Protein AF-A0A628PTF3-F1 (afdb_monomer)

Foldseek 3Di:
DPDDPVVVVVVVVVDPDDPVDDDDDDDDDLVNLCVLCVVVVDDPVRSVVLVVVVVVVPVPHDDSVSSVVSSVVSVVVCVVPDDDDDPPVRVVVVVVVVVVVLVVQLVVCVVVVHHSVVVSVVVVVD

Secondary structure (DSSP, 8-state):
----HHHHHHHHHHS---TTS--------HHHHHHHTGGGT--HHHHHHHHHHHHHHGGG---HHHHHHHHHHHHHHHHHT---PPPHHHHHHHHHHHHHHHHHHHHHHHHTTS-HHHHHHHHHH-

Mean predicted aligned error: 12.7 Å

Organism: NCBI:txid192955

Radius of gyration: 28.87 Å; Cα contacts (8 Å, |Δi|>4): 51; chains: 1; bounding box: 48×27×81 Å

Solvent-accessible surface area (backbone atoms only — not comparable to full-atom values): 7739 Å² total; per-residue (Å²): 106,88,66,54,73,71,53,54,52,49,53,57,72,70,47,94,67,59,93,91,58,85,89,83,84,84,85,79,48,76,67,52,53,48,58,76,42,48,92,71,66,68,51,75,68,55,46,50,52,45,54,52,52,47,33,70,50,38,86,77,55,89,49,73,67,55,56,51,49,52,51,49,52,53,51,50,52,53,60,74,66,58,82,83,88,73,58,67,74,57,53,51,50,52,52,53,49,52,54,52,48,53,54,50,52,32,50,56,33,39,74,75,76,43,63,25,70,58,54,58,48,54,68,74,75,108

Sequence (126 aa):
MYCTVKEIIRDVLDTDVPDSECVFAVVLTRGDVRHIAQDWSLTDDELETVMQRLDDAFEYGADVSVVHGVVRELMEEKRASRQVTVPAVMLEKVLALAGSEMKRLYAVGSENGGDGDAFVREEREA

pLDDT: mean 82.78, std 9.89, range [51.25, 97.25]

Structure (mmCIF, N/CA/C/O backbone):
data_AF-A0A628PTF3-F1
#
_entry.id   AF-A0A628PTF3-F1
#
loop_
_atom_site.group_PDB
_atom_site.id
_atom_site.type_symbol
_atom_site.label_atom_id
_atom_site.label_alt_id
_atom_site.label_comp_id
_atom_site.label_asym_id
_atom_site.label_entity_id
_atom_site.label_seq_id
_atom_site.pdbx_PDB_ins_code
_atom_site.Cartn_x
_atom_site.Cartn_y
_atom_site.Cartn_z
_atom_site.occupancy
_atom_site.B_iso_or_equiv
_atom_site.auth_seq_id
_atom_site.auth_comp_id
_atom_site.auth_asym_id
_atom_site.auth_atom_id
_atom_site.pdbx_PDB_model_num
ATOM 1 N N . MET A 1 1 ? -4.349 -1.718 18.196 1.00 59.41 1 MET A N 1
ATOM 2 C CA . MET A 1 1 ? -4.579 -3.097 18.668 1.00 59.41 1 MET A CA 1
ATOM 3 C C . MET A 1 1 ? -5.578 -3.825 17.771 1.00 59.41 1 MET A C 1
ATOM 5 O O . MET A 1 1 ? -6.779 -3.575 17.866 1.00 59.41 1 MET A O 1
ATOM 9 N N . TYR A 1 2 ? -5.108 -4.727 16.905 1.00 62.97 2 TYR A N 1
ATOM 10 C CA . TYR A 1 2 ? -5.948 -5.638 16.130 1.00 62.97 2 TYR A CA 1
ATOM 11 C C . TYR A 1 2 ? -6.365 -6.806 17.023 1.00 62.97 2 TYR A C 1
ATOM 13 O O . TYR A 1 2 ? -5.646 -7.785 17.203 1.00 62.97 2 TYR A O 1
ATOM 21 N N . CYS A 1 3 ? -7.520 -6.666 17.659 1.00 67.31 3 CYS A N 1
ATOM 22 C CA . CYS A 1 3 ? -7.985 -7.599 18.674 1.00 67.31 3 CYS A CA 1
ATOM 23 C C . CYS A 1 3 ? -9.507 -7.704 18.661 1.00 67.31 3 CYS A C 1
ATOM 25 O O . CYS A 1 3 ? -10.213 -6.997 17.935 1.00 67.31 3 CYS A O 1
ATOM 27 N N . THR A 1 4 ? -10.036 -8.629 19.448 1.00 73.81 4 THR A N 1
ATOM 28 C CA . THR A 1 4 ? -11.480 -8.794 19.569 1.00 73.81 4 THR A CA 1
ATOM 29 C C . THR A 1 4 ? -12.099 -7.603 20.298 1.00 73.81 4 THR A C 1
ATOM 31 O O . THR A 1 4 ? -11.505 -7.025 21.203 1.00 73.81 4 THR A O 1
ATOM 34 N N . VAL A 1 5 ? -13.362 -7.291 19.992 1.00 73.06 5 VAL A N 1
ATOM 35 C CA . VAL A 1 5 ? -14.133 -6.250 20.705 1.00 73.06 5 VAL A CA 1
ATOM 36 C C . VAL A 1 5 ? -14.094 -6.449 22.227 1.00 73.06 5 VAL A C 1
ATOM 38 O O . VAL A 1 5 ? -14.079 -5.489 22.990 1.00 73.06 5 VAL A O 1
ATOM 41 N N . LYS A 1 6 ? -14.042 -7.705 22.684 1.00 78.50 6 LYS A N 1
ATOM 42 C CA . LYS A 1 6 ? -13.952 -8.049 24.105 1.00 78.50 6 LYS A CA 1
ATOM 43 C C . LYS A 1 6 ? -12.620 -7.633 24.735 1.00 78.50 6 LYS A C 1
ATOM 45 O O . LYS A 1 6 ? -12.611 -7.269 25.906 1.00 78.50 6 LYS A O 1
ATOM 50 N N . GLU A 1 7 ? -11.524 -7.732 23.993 1.00 77.88 7 GLU A N 1
ATOM 51 C CA . GLU A 1 7 ? -10.199 -7.286 24.434 1.00 77.88 7 GLU A CA 1
ATOM 52 C C . GLU A 1 7 ? -10.139 -5.760 24.459 1.00 77.88 7 GLU A C 1
ATOM 54 O O . GLU A 1 7 ? -9.803 -5.213 25.499 1.00 77.88 7 GLU A O 1
ATOM 59 N N . ILE A 1 8 ? -10.642 -5.085 23.416 1.00 76.56 8 ILE A N 1
ATOM 60 C CA . ILE A 1 8 ? -10.748 -3.613 23.380 1.00 76.56 8 ILE A CA 1
ATOM 61 C C . ILE A 1 8 ? -11.496 -3.079 24.606 1.00 76.56 8 ILE A C 1
ATOM 63 O O . ILE A 1 8 ? -11.031 -2.162 25.272 1.00 76.56 8 ILE A O 1
ATOM 67 N N . ILE A 1 9 ? -12.660 -3.654 24.927 1.00 77.88 9 ILE A N 1
ATOM 68 C CA . ILE A 1 9 ? -13.454 -3.220 26.086 1.00 77.88 9 ILE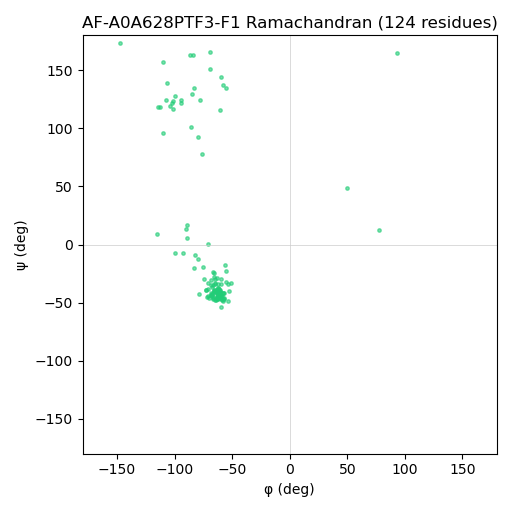 A CA 1
ATOM 69 C C . ILE A 1 9 ? -12.678 -3.417 27.390 1.00 77.88 9 ILE A C 1
ATOM 71 O O . ILE A 1 9 ? -12.777 -2.580 28.281 1.00 77.88 9 ILE A O 1
ATOM 75 N N . ARG A 1 10 ? -11.929 -4.517 27.520 1.00 81.19 10 ARG A N 1
ATOM 76 C CA . ARG A 1 10 ? -11.149 -4.784 28.730 1.00 81.19 10 ARG A CA 1
ATOM 77 C C . ARG A 1 10 ? -10.027 -3.763 28.889 1.00 81.19 10 ARG A C 1
ATOM 79 O O . ARG A 1 10 ? -9.905 -3.198 29.965 1.00 81.19 10 ARG A O 1
ATOM 86 N N . ASP A 1 11 ? -9.299 -3.478 27.819 1.00 77.25 11 ASP A N 1
ATOM 87 C CA . ASP A 1 11 ? -8.190 -2.525 27.852 1.00 77.25 11 ASP A CA 1
ATOM 88 C C . ASP A 1 11 ? -8.682 -1.100 28.133 1.00 77.25 11 ASP A C 1
ATOM 90 O O . ASP A 1 11 ? -8.080 -0.380 28.925 1.00 77.25 11 ASP A O 1
ATOM 94 N N . VAL A 1 12 ? -9.824 -0.704 27.557 1.00 75.75 12 VAL A N 1
ATOM 95 C CA . VAL A 1 12 ? -10.459 0.592 27.851 1.00 75.75 12 VAL A CA 1
ATOM 96 C C . VAL A 1 12 ? -10.889 0.683 29.317 1.00 75.75 12 VAL A C 1
ATOM 98 O O . VAL A 1 12 ? -10.705 1.727 29.932 1.00 75.75 12 VAL A O 1
ATOM 101 N N . LEU A 1 13 ? -11.444 -0.392 29.888 1.00 76.38 13 LEU A N 1
ATOM 102 C CA . LEU A 1 13 ? -11.830 -0.434 31.304 1.00 76.38 13 LEU A CA 1
ATOM 103 C C . LEU A 1 13 ? -10.624 -0.422 32.254 1.00 76.38 13 LEU A C 1
ATOM 105 O O . LEU A 1 13 ? -10.747 0.086 33.365 1.00 76.38 13 LEU A O 1
ATOM 109 N N . ASP A 1 14 ? -9.489 -0.974 31.825 1.00 81.69 14 ASP A N 1
ATOM 110 C CA . ASP A 1 14 ? -8.228 -0.953 32.573 1.00 81.69 14 ASP A CA 1
ATOM 111 C C . ASP A 1 14 ? -7.454 0.370 32.387 1.00 81.69 14 ASP A C 1
ATOM 113 O O . ASP A 1 14 ? -6.466 0.613 33.083 1.00 81.69 14 ASP A O 1
ATOM 117 N N . THR A 1 15 ? -7.886 1.242 31.469 1.00 74.69 15 THR A N 1
ATOM 118 C CA . THR A 1 15 ? -7.259 2.550 31.255 1.00 74.69 15 THR A CA 1
ATOM 119 C C . THR A 1 15 ? -7.697 3.524 32.352 1.00 74.69 15 THR A C 1
ATOM 121 O O . THR A 1 15 ? -8.887 3.776 32.533 1.00 74.69 15 THR A O 1
ATOM 124 N N . ASP A 1 16 ? -6.729 4.110 33.061 1.00 75.69 16 ASP A N 1
ATOM 125 C CA . ASP A 1 16 ? -6.961 5.096 34.125 1.00 75.69 16 ASP A CA 1
ATOM 126 C C . ASP A 1 16 ? -7.320 6.467 33.526 1.00 75.69 16 ASP A C 1
ATOM 128 O O . ASP A 1 16 ? -6.479 7.358 33.387 1.00 75.69 16 ASP A O 1
ATOM 132 N N . VAL A 1 17 ? -8.572 6.602 33.083 1.00 74.81 17 VAL A N 1
ATOM 133 C CA . VAL A 1 17 ? -9.125 7.851 32.550 1.00 74.81 17 VAL A CA 1
ATOM 134 C C . VAL A 1 17 ? -9.947 8.542 33.642 1.00 74.81 17 VAL A C 1
ATOM 136 O O . VAL A 1 17 ? -10.837 7.909 34.213 1.00 74.81 17 VAL A O 1
ATOM 139 N N . PRO A 1 18 ? -9.703 9.832 33.941 1.00 79.69 18 PRO A N 1
ATOM 140 C CA . PRO A 1 18 ? -10.484 10.563 34.934 1.00 79.69 18 PRO A CA 1
ATOM 141 C C . PRO A 1 18 ? -11.972 10.612 34.568 1.00 79.69 18 PRO A C 1
ATOM 143 O O . PRO A 1 18 ? -12.311 10.847 33.412 1.00 79.69 18 PRO A O 1
ATOM 146 N N . ASP A 1 19 ? -12.863 10.552 35.561 1.00 77.69 19 ASP A N 1
ATOM 147 C CA . ASP A 1 19 ? -14.325 10.651 35.364 1.00 77.69 19 ASP A CA 1
ATOM 148 C C . ASP A 1 19 ? -14.783 11.938 34.638 1.00 77.69 19 ASP A C 1
ATOM 150 O O . ASP A 1 19 ? -15.912 12.029 34.154 1.00 77.69 19 ASP A O 1
ATOM 154 N N . SER A 1 20 ? -13.931 12.968 34.586 1.00 82.38 20 SER A N 1
ATOM 155 C CA . SER A 1 20 ? -14.182 14.216 33.856 1.00 82.38 20 SER A CA 1
ATOM 156 C C . SER A 1 20 ? -13.935 14.122 32.348 1.00 82.38 20 SER A C 1
ATOM 158 O O . SER A 1 20 ? -14.294 15.050 31.622 1.00 82.38 20 SER A O 1
ATOM 160 N N . GLU A 1 21 ? -13.299 13.052 31.874 1.00 76.06 21 GLU A N 1
ATOM 161 C CA . GLU A 1 21 ? -12.942 12.851 30.473 1.00 76.06 21 GLU A CA 1
ATOM 162 C C . GLU A 1 21 ? -13.840 11.797 29.816 1.00 76.06 21 GLU A C 1
ATOM 164 O O . GLU A 1 21 ? -14.176 10.765 30.391 1.00 76.06 21 GLU A O 1
ATOM 169 N N . CYS A 1 22 ? -14.256 12.064 28.579 1.00 75.00 22 CYS A N 1
ATOM 170 C CA . CYS A 1 22 ? -15.003 11.101 27.776 1.00 75.00 22 CYS A CA 1
ATOM 171 C C . CYS A 1 22 ? -14.034 10.327 26.882 1.00 75.00 22 CYS A C 1
ATOM 173 O O . CYS A 1 22 ? -13.335 10.928 26.068 1.00 75.00 22 CYS A O 1
ATOM 175 N N . VAL A 1 23 ? -14.047 8.998 26.976 1.00 71.19 23 VAL A N 1
ATOM 176 C CA . VAL A 1 23 ? -13.306 8.128 26.056 1.00 71.19 23 VAL A CA 1
ATOM 177 C C . VAL A 1 23 ? -14.144 7.877 24.807 1.00 71.19 23 VAL A C 1
ATOM 179 O O . VAL A 1 23 ? -15.303 7.470 24.892 1.00 71.19 23 VAL A O 1
ATOM 182 N N . PHE A 1 24 ? -13.548 8.089 23.636 1.00 71.56 24 PHE A N 1
ATOM 183 C CA . PHE A 1 24 ? -14.141 7.734 22.351 1.00 71.56 24 PHE A CA 1
ATOM 184 C C . PHE A 1 24 ? -13.305 6.636 21.695 1.00 71.56 24 PHE A C 1
ATOM 186 O O . PHE A 1 24 ? -12.128 6.836 21.410 1.00 71.56 24 PHE A O 1
ATOM 193 N N . ALA A 1 25 ? -13.917 5.475 21.459 1.00 72.62 25 ALA A N 1
ATOM 194 C CA . ALA A 1 25 ? -13.274 4.349 20.793 1.00 72.62 25 ALA A CA 1
ATOM 195 C C . ALA A 1 25 ? -13.845 4.184 19.382 1.00 72.62 25 ALA A C 1
ATOM 197 O O . ALA A 1 25 ? -15.055 4.025 19.205 1.00 72.62 25 ALA A O 1
ATOM 198 N N . VAL A 1 26 ? -12.966 4.190 18.381 1.00 72.06 26 VAL A N 1
ATOM 199 C CA . VAL A 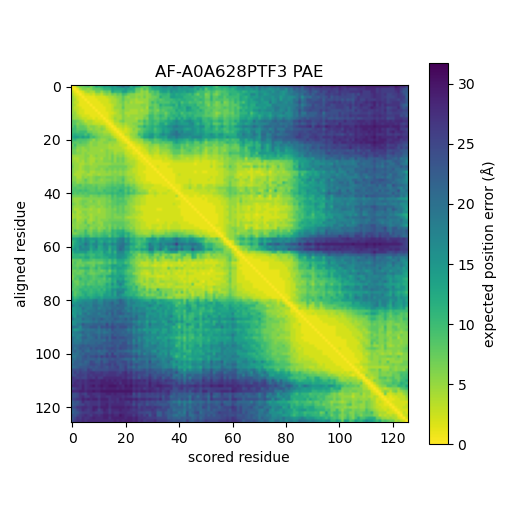1 26 ? -13.317 3.864 16.996 1.00 72.06 26 VAL A CA 1
ATOM 200 C C . VAL A 1 26 ? -12.874 2.438 16.719 1.00 72.06 26 VAL A C 1
ATOM 202 O O . VAL A 1 26 ? -11.701 2.106 16.864 1.00 72.06 26 VAL A O 1
ATOM 205 N N . VAL A 1 27 ? -13.818 1.596 16.305 1.00 76.81 27 VAL A N 1
ATOM 206 C CA . VAL A 1 27 ? -13.529 0.232 15.860 1.00 76.81 27 VAL A CA 1
ATOM 207 C C . VAL A 1 27 ? -13.560 0.225 14.340 1.00 76.81 27 VAL A C 1
ATOM 209 O O . VAL A 1 27 ? -14.603 0.482 13.745 1.00 76.81 27 VAL A O 1
ATOM 212 N N . LEU A 1 28 ? -12.418 -0.074 13.723 1.00 79.62 28 LEU A N 1
ATOM 213 C CA . LEU A 1 28 ? -12.314 -0.299 12.286 1.00 79.62 28 LEU A CA 1
ATOM 214 C C . LEU A 1 28 ? -12.179 -1.793 12.029 1.00 79.62 28 LEU A C 1
ATOM 216 O O . LEU A 1 28 ? -11.236 -2.444 12.478 1.00 79.62 28 LEU A O 1
ATOM 220 N N . THR A 1 29 ? -13.133 -2.348 11.294 1.00 85.50 29 THR A N 1
ATOM 221 C CA . THR A 1 29 ? -13.046 -3.722 10.815 1.00 85.50 29 THR A CA 1
ATOM 222 C C . THR A 1 29 ? -12.232 -3.785 9.526 1.00 85.50 29 THR A C 1
ATOM 224 O O . THR A 1 29 ? -12.073 -2.803 8.799 1.00 85.50 29 THR A O 1
ATOM 227 N N . ARG A 1 30 ? -11.784 -4.994 9.171 1.00 87.94 30 ARG A N 1
ATOM 228 C CA . ARG A 1 30 ? -11.195 -5.274 7.852 1.00 87.94 30 ARG A CA 1
ATOM 229 C C . ARG A 1 30 ? -12.119 -4.836 6.702 1.00 87.94 30 ARG A C 1
ATOM 231 O O . ARG A 1 30 ? -11.638 -4.415 5.654 1.00 87.94 30 ARG A O 1
ATOM 238 N N . GLY A 1 31 ? -13.439 -4.937 6.893 1.00 90.25 31 GLY A N 1
ATOM 239 C CA . GLY A 1 31 ? -14.436 -4.485 5.921 1.00 90.25 31 GLY A CA 1
ATOM 240 C C . GLY A 1 31 ? -14.443 -2.967 5.750 1.00 90.25 31 GLY A C 1
ATOM 241 O O . GLY A 1 31 ? -14.477 -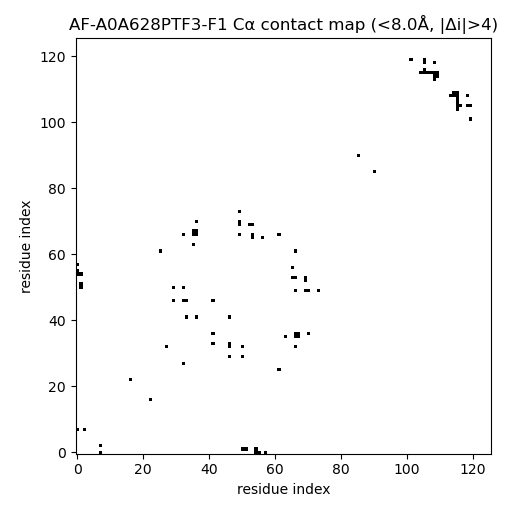2.490 4.619 1.00 90.25 31 GLY A O 1
ATOM 242 N N . ASP A 1 32 ? -14.327 -2.220 6.849 1.00 90.06 32 ASP A N 1
ATOM 243 C CA . ASP A 1 32 ? -14.280 -0.754 6.826 1.00 90.06 32 ASP A CA 1
ATOM 244 C C . ASP A 1 32 ? -13.009 -0.258 6.140 1.00 90.06 32 ASP A C 1
ATOM 246 O O . ASP A 1 32 ? -13.075 0.590 5.255 1.00 90.06 32 ASP A O 1
ATOM 250 N N . VAL A 1 33 ? -11.856 -0.848 6.471 1.00 89.88 33 VAL A N 1
ATOM 251 C CA . VAL A 1 33 ? -10.577 -0.513 5.825 1.00 89.88 33 VAL A CA 1
ATOM 252 C C . VAL A 1 33 ? -10.623 -0.825 4.331 1.00 89.88 33 VAL A C 1
ATOM 254 O O . VAL A 1 33 ? -10.197 -0.004 3.523 1.00 89.88 33 VAL A O 1
ATOM 257 N N . ARG A 1 34 ? -11.210 -1.960 3.932 1.00 93.00 34 ARG A N 1
ATOM 258 C CA . ARG A 1 34 ? -11.420 -2.291 2.514 1.00 93.00 34 ARG A CA 1
ATOM 259 C C . ARG A 1 34 ? -12.341 -1.287 1.818 1.00 93.00 34 ARG A C 1
ATOM 261 O O . ARG A 1 34 ? -12.106 -0.973 0.656 1.00 93.00 34 ARG A O 1
ATOM 268 N N . HIS A 1 35 ? -13.376 -0.800 2.500 1.00 92.38 35 HIS A N 1
ATOM 269 C CA . HIS A 1 35 ? -14.292 0.195 1.946 1.00 92.38 35 HIS A CA 1
ATOM 270 C C . HIS A 1 35 ? -13.625 1.566 1.789 1.00 92.38 35 HIS A C 1
ATOM 272 O O . HIS A 1 35 ? -13.712 2.162 0.719 1.00 92.38 35 HIS A O 1
ATOM 278 N N . ILE A 1 36 ? -12.899 2.032 2.809 1.00 91.19 36 ILE A N 1
ATOM 279 C CA . ILE A 1 36 ? -12.096 3.262 2.748 1.00 91.19 36 ILE A CA 1
ATOM 280 C C . ILE A 1 36 ? -11.068 3.153 1.618 1.00 91.19 36 ILE A C 1
ATOM 282 O O . ILE A 1 36 ? -10.888 4.087 0.845 1.00 91.19 36 ILE A O 1
ATOM 286 N N . ALA A 1 37 ? -10.439 1.983 1.483 1.00 90.62 37 ALA A N 1
ATOM 287 C CA . ALA A 1 37 ? -9.408 1.728 0.493 1.00 90.62 37 ALA A CA 1
ATOM 288 C C . ALA A 1 37 ? -9.925 1.219 -0.870 1.00 90.62 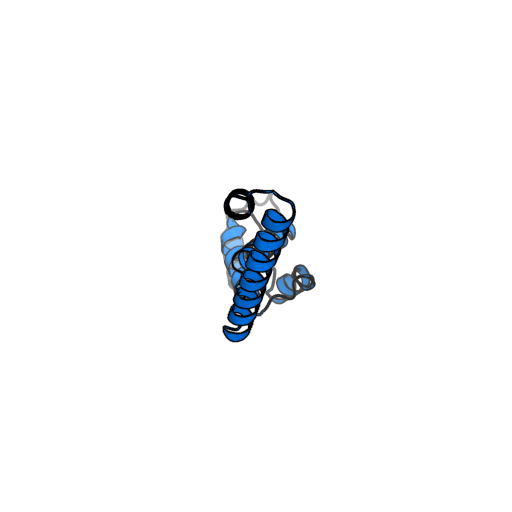37 ALA A C 1
ATOM 290 O O . ALA A 1 37 ? -9.145 0.676 -1.661 1.00 90.62 37 ALA A O 1
ATOM 291 N N . GLN A 1 38 ? -11.220 1.368 -1.166 1.00 91.56 38 GLN A N 1
ATOM 292 C CA . GLN A 1 38 ? -11.841 0.752 -2.346 1.00 91.56 38 GLN A CA 1
ATOM 293 C C . GLN A 1 38 ? -11.200 1.197 -3.671 1.00 91.56 38 GLN A C 1
ATOM 295 O O . GLN A 1 38 ? -11.053 0.387 -4.587 1.00 91.56 38 GLN A O 1
ATOM 300 N N . ASP A 1 39 ? -10.742 2.449 -3.743 1.00 91.69 39 ASP A N 1
ATOM 301 C CA . ASP A 1 39 ? -10.158 3.035 -4.953 1.00 91.69 39 ASP A CA 1
ATOM 302 C C . ASP A 1 39 ? -8.820 2.383 -5.337 1.00 91.69 39 ASP A C 1
ATOM 304 O O . ASP A 1 39 ? -8.436 2.381 -6.507 1.00 91.69 39 ASP A O 1
ATOM 308 N N . TRP A 1 40 ? -8.123 1.773 -4.374 1.00 89.69 40 TRP A N 1
ATOM 309 C CA . TRP A 1 40 ? -6.837 1.109 -4.602 1.00 89.69 40 TRP A CA 1
ATOM 310 C C . TRP A 1 40 ? -6.964 -0.383 -4.905 1.00 89.69 40 TRP A C 1
ATOM 312 O O . TRP A 1 40 ? -5.972 -1.000 -5.289 1.00 89.69 40 TRP A O 1
ATOM 322 N N . SER A 1 41 ? -8.171 -0.956 -4.789 1.00 89.38 41 SER A N 1
ATOM 323 C CA . SER A 1 41 ? -8.448 -2.362 -5.122 1.00 89.38 41 SER A CA 1
ATOM 324 C C . SER A 1 41 ? -7.454 -3.340 -4.480 1.00 89.38 41 SER A C 1
ATOM 326 O O . SER A 1 41 ? -6.890 -4.203 -5.155 1.00 89.38 41 SER A O 1
ATOM 328 N N . LEU A 1 42 ? -7.224 -3.182 -3.174 1.00 91.12 42 LEU A N 1
ATOM 329 C CA . LEU A 1 42 ? -6.267 -3.994 -2.422 1.00 91.12 42 LEU A CA 1
ATOM 330 C C . LEU A 1 42 ? -6.604 -5.491 -2.503 1.00 91.12 42 LEU A C 1
ATOM 332 O O . LEU A 1 42 ? -7.762 -5.905 -2.353 1.00 91.12 42 LEU A O 1
ATOM 336 N N . THR A 1 43 ? -5.569 -6.304 -2.699 1.00 92.81 43 THR A N 1
ATOM 337 C CA . THR A 1 43 ? -5.641 -7.759 -2.514 1.00 92.81 43 THR A CA 1
ATOM 338 C C . THR A 1 43 ? -5.796 -8.112 -1.032 1.00 92.81 43 THR A C 1
ATOM 340 O O . THR A 1 43 ? -5.599 -7.270 -0.157 1.00 92.81 43 THR A O 1
ATOM 343 N N . ASP A 1 44 ? -6.164 -9.358 -0.721 1.00 93.38 44 ASP A N 1
ATOM 344 C CA . ASP A 1 44 ? -6.320 -9.781 0.677 1.00 93.38 44 ASP A CA 1
ATOM 345 C C . ASP A 1 44 ? -5.011 -9.763 1.475 1.00 93.38 44 ASP A C 1
ATOM 347 O O . ASP A 1 44 ? -5.045 -9.433 2.660 1.00 93.38 44 ASP A O 1
ATOM 351 N N . ASP A 1 45 ? -3.879 -10.048 0.832 1.00 93.88 45 ASP A N 1
ATOM 352 C CA . ASP A 1 45 ? -2.555 -9.998 1.464 1.00 93.88 45 ASP A CA 1
ATOM 353 C C . ASP A 1 45 ? -2.101 -8.547 1.705 1.00 93.88 45 ASP A C 1
ATOM 355 O O . ASP A 1 45 ? -1.551 -8.211 2.756 1.00 93.88 45 ASP A O 1
ATOM 359 N N . GLU A 1 46 ? -2.378 -7.650 0.753 1.00 93.38 46 GLU A N 1
ATOM 360 C CA . GLU A 1 46 ? -2.122 -6.213 0.919 1.00 93.38 46 GLU A CA 1
ATOM 361 C C . GLU A 1 46 ? -3.007 -5.620 2.012 1.00 93.38 46 GLU A C 1
ATOM 363 O O . GLU A 1 46 ? -2.537 -4.830 2.823 1.00 93.38 46 GLU A O 1
ATOM 368 N N . LEU A 1 47 ? -4.274 -6.034 2.072 1.00 93.38 47 LEU A N 1
ATOM 369 C CA . LEU A 1 47 ? -5.185 -5.621 3.129 1.00 93.38 47 LEU A CA 1
ATOM 370 C C . LEU A 1 47 ? -4.705 -6.112 4.499 1.00 93.38 47 LEU A C 1
ATOM 372 O O . LEU A 1 47 ? -4.745 -5.337 5.445 1.00 93.38 47 LEU A O 1
ATOM 376 N N . GLU A 1 48 ? -4.207 -7.346 4.610 1.00 91.56 48 GLU A N 1
ATOM 377 C CA . GLU A 1 48 ? -3.596 -7.847 5.851 1.00 91.56 48 GLU A CA 1
ATOM 378 C C . GLU A 1 48 ? -2.393 -6.994 6.270 1.00 91.56 48 GLU A C 1
ATOM 380 O O . GLU A 1 48 ? -2.291 -6.574 7.420 1.00 91.56 48 GLU A O 1
ATOM 385 N N . THR A 1 49 ? -1.531 -6.651 5.311 1.00 92.06 49 THR A N 1
ATOM 386 C CA . THR A 1 49 ? -0.369 -5.781 5.547 1.00 92.06 49 THR A CA 1
ATOM 387 C C . THR A 1 49 ? -0.797 -4.397 6.043 1.00 92.06 49 THR A C 1
ATOM 389 O O . THR A 1 49 ? -0.189 -3.855 6.965 1.00 92.06 49 THR A O 1
ATOM 392 N N . VAL A 1 50 ? -1.863 -3.827 5.471 1.00 90.62 50 VAL A N 1
ATOM 393 C CA . VAL A 1 50 ? -2.443 -2.559 5.941 1.00 90.62 50 VAL A CA 1
ATOM 394 C C . VAL A 1 50 ? -2.974 -2.699 7.365 1.00 90.62 50 VAL A C 1
ATOM 396 O O . VAL A 1 50 ? -2.689 -1.836 8.189 1.00 90.62 50 VAL A O 1
ATOM 399 N N . MET A 1 51 ? -3.706 -3.772 7.677 1.00 87.88 51 MET A N 1
ATOM 400 C CA . MET A 1 51 ? -4.225 -4.008 9.031 1.00 87.88 51 MET A CA 1
ATOM 401 C C . MET A 1 51 ? -3.095 -4.116 10.060 1.00 87.88 51 MET A C 1
ATOM 403 O O . MET A 1 51 ? -3.209 -3.542 11.140 1.00 87.88 51 MET A O 1
ATOM 407 N N . GLN A 1 52 ? -1.993 -4.782 9.710 1.00 87.06 52 GLN A N 1
ATOM 408 C CA . GLN A 1 52 ? -0.823 -4.909 10.576 1.00 87.06 52 GLN A CA 1
ATOM 409 C C . GLN A 1 52 ? -0.115 -3.565 10.797 1.00 87.06 52 GLN A C 1
ATOM 411 O O . GLN A 1 52 ? 0.154 -3.193 11.932 1.00 87.06 52 GLN A O 1
ATOM 416 N N . ARG A 1 53 ? 0.122 -2.787 9.734 1.00 87.25 53 ARG A N 1
ATOM 417 C CA . ARG A 1 53 ? 0.737 -1.451 9.855 1.00 87.25 53 ARG A CA 1
ATOM 418 C C . ARG A 1 53 ? -0.147 -0.464 10.614 1.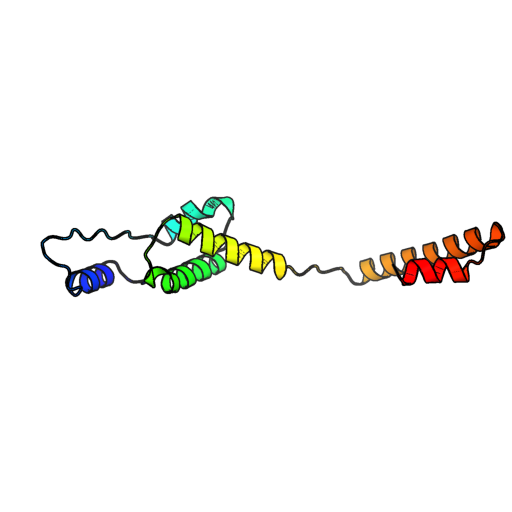00 87.25 53 ARG A C 1
ATOM 420 O O . ARG A 1 53 ? 0.361 0.403 11.317 1.00 87.25 53 ARG A O 1
ATOM 427 N N . LEU A 1 54 ? -1.467 -0.578 10.463 1.00 85.50 54 LEU A N 1
ATOM 428 C CA . LEU A 1 54 ? -2.411 0.191 11.266 1.00 85.50 54 LEU A CA 1
ATOM 429 C C . LEU A 1 54 ? -2.290 -0.172 12.743 1.00 85.50 54 LEU A C 1
ATOM 431 O O . LEU A 1 54 ? -2.328 0.727 13.574 1.00 85.50 54 LEU A O 1
ATOM 435 N N . ASP A 1 55 ? -2.096 -1.455 13.059 1.00 80.25 55 ASP A N 1
ATOM 436 C CA . ASP A 1 55 ? -1.899 -1.902 14.433 1.00 80.25 55 ASP A CA 1
ATOM 437 C C . ASP A 1 55 ? -0.712 -1.211 15.112 1.00 80.25 55 ASP A C 1
ATOM 439 O O . ASP A 1 55 ? -0.863 -0.672 16.211 1.00 80.25 55 ASP A O 1
ATOM 443 N N . ASP A 1 56 ? 0.414 -1.140 14.398 1.00 78.31 56 ASP A N 1
ATOM 444 C CA . ASP A 1 56 ? 1.629 -0.448 14.835 1.00 78.31 56 ASP A CA 1
ATOM 445 C C . ASP A 1 56 ? 1.435 1.080 14.919 1.00 78.31 56 ASP A C 1
ATOM 447 O O . ASP A 1 56 ? 1.975 1.739 15.805 1.00 78.31 56 ASP A O 1
ATOM 451 N N . ALA A 1 57 ? 0.641 1.666 14.017 1.00 73.88 57 ALA A N 1
ATOM 452 C CA . ALA A 1 57 ? 0.392 3.109 13.974 1.00 73.88 57 ALA A CA 1
ATOM 453 C C . ALA A 1 57 ? -0.568 3.608 15.073 1.00 73.88 57 ALA A C 1
ATOM 455 O O . ALA A 1 57 ? -0.587 4.804 15.381 1.00 73.88 57 ALA A O 1
ATOM 456 N N . PHE A 1 58 ? -1.368 2.720 15.678 1.00 65.50 58 PHE A N 1
ATOM 457 C CA . PHE A 1 58 ? -2.399 3.100 16.650 1.00 65.50 58 PHE A CA 1
ATOM 458 C C . PHE A 1 58 ? -1.873 3.573 18.009 1.00 65.50 58 PHE A C 1
ATOM 460 O O . PHE A 1 58 ? -2.688 3.987 18.833 1.00 65.50 58 PHE A O 1
ATOM 467 N N . GLU A 1 59 ? -0.556 3.628 18.232 1.00 59.47 59 GLU A N 1
ATOM 468 C CA . GLU A 1 59 ? 0.016 4.341 19.385 1.00 59.47 59 GLU A CA 1
ATOM 469 C C . GLU A 1 59 ? -0.435 5.824 19.430 1.00 59.47 59 GLU A C 1
ATOM 471 O O . GLU A 1 59 ? -0.509 6.417 20.504 1.00 59.47 59 GLU A O 1
ATOM 476 N N . TYR A 1 60 ? -0.844 6.402 18.286 1.00 51.25 60 TYR A N 1
ATOM 477 C CA . TYR A 1 60 ? -1.307 7.795 18.165 1.00 51.25 60 TYR A CA 1
ATOM 478 C C . TYR A 1 60 ? -2.789 7.973 17.762 1.00 51.25 60 TYR A C 1
ATOM 480 O O . TYR A 1 60 ? -3.226 9.097 17.512 1.00 51.25 60 TYR A O 1
ATOM 488 N N . GLY A 1 61 ? -3.587 6.898 17.738 1.00 56.75 61 GLY A N 1
ATOM 489 C CA . GLY A 1 61 ? -5.018 6.944 17.405 1.00 56.75 61 GLY A CA 1
ATOM 490 C C . GLY A 1 61 ? -5.364 6.686 15.930 1.00 56.75 61 GLY A C 1
ATOM 491 O O . GLY A 1 61 ? -4.516 6.685 15.041 1.00 56.75 61 GLY A O 1
ATOM 492 N N . ALA A 1 62 ? -6.648 6.411 15.682 1.00 59.53 62 ALA A N 1
ATOM 493 C CA . ALA A 1 62 ? -7.180 5.920 14.413 1.00 59.53 62 ALA A CA 1
ATOM 494 C C . ALA A 1 62 ? -8.024 6.983 13.694 1.00 59.53 62 ALA A C 1
ATOM 496 O O . ALA A 1 62 ? -9.216 7.104 13.969 1.00 59.53 62 ALA A O 1
ATOM 497 N N . ASP A 1 63 ? -7.440 7.733 12.760 1.00 74.38 63 ASP A N 1
ATOM 498 C CA . ASP A 1 63 ? -8.207 8.574 11.829 1.00 74.38 63 ASP A CA 1
ATOM 499 C C . ASP A 1 63 ? -8.148 8.015 10.398 1.00 74.38 63 ASP A C 1
ATOM 501 O O . ASP A 1 63 ? -7.210 7.308 10.021 1.00 74.38 63 ASP A O 1
ATOM 505 N N . VAL A 1 64 ? -9.138 8.360 9.569 1.00 76.50 64 VAL A N 1
ATOM 506 C CA . VAL A 1 64 ? -9.185 7.987 8.144 1.00 76.50 64 VAL A CA 1
ATOM 507 C C . VAL A 1 64 ? -7.920 8.442 7.403 1.00 76.50 64 VAL A C 1
ATOM 509 O O . VAL A 1 64 ? -7.453 7.755 6.493 1.00 76.50 64 VAL A O 1
ATOM 512 N N . SER A 1 65 ? -7.316 9.566 7.801 1.00 82.25 65 SER A N 1
ATOM 513 C CA . SER A 1 65 ? -6.039 10.023 7.241 1.00 82.25 65 SER A CA 1
ATOM 514 C C . SER A 1 65 ? -4.879 9.054 7.496 1.00 82.25 65 SER A C 1
ATOM 516 O O . SER A 1 65 ? -4.034 8.900 6.613 1.00 82.25 65 SER A O 1
ATOM 518 N N . VAL A 1 66 ? -4.861 8.356 8.637 1.00 83.81 66 VAL A N 1
ATOM 519 C CA . VAL A 1 66 ? -3.852 7.333 8.961 1.00 83.81 66 VAL A CA 1
ATOM 520 C C . VAL A 1 66 ? -4.024 6.126 8.043 1.00 83.81 66 VAL A C 1
ATOM 522 O O . VAL A 1 66 ? -3.049 5.664 7.454 1.00 83.81 66 VAL A O 1
ATOM 525 N N . VAL A 1 67 ? -5.270 5.685 7.820 1.00 84.62 67 VAL A N 1
ATOM 526 C CA . VAL A 1 67 ? -5.586 4.613 6.857 1.00 84.62 67 VAL A CA 1
ATOM 527 C C . VAL A 1 67 ? -5.104 4.979 5.456 1.00 84.62 67 VAL A C 1
ATOM 529 O O . VAL A 1 67 ? -4.386 4.202 4.829 1.00 84.62 67 VAL A O 1
ATOM 532 N N . HIS A 1 68 ? -5.416 6.185 4.976 1.00 87.81 68 HIS A N 1
ATOM 533 C CA . HIS A 1 68 ? -4.917 6.652 3.682 1.00 87.81 68 HIS A CA 1
ATOM 534 C C . HIS A 1 68 ? -3.392 6.771 3.633 1.00 87.81 68 HIS A C 1
ATOM 536 O O . HIS A 1 68 ? -2.801 6.475 2.597 1.00 87.81 68 HIS A O 1
ATOM 542 N N . GLY A 1 69 ? -2.753 7.200 4.723 1.00 87.50 69 GLY A N 1
ATOM 543 C CA . GLY A 1 69 ? -1.300 7.296 4.829 1.00 87.50 69 GLY A CA 1
ATOM 544 C C . GLY A 1 69 ? -0.630 5.942 4.619 1.00 87.50 69 GLY A C 1
ATOM 545 O O . GLY A 1 69 ? 0.187 5.809 3.710 1.00 87.50 69 GLY A O 1
ATOM 546 N N . VAL A 1 70 ? -1.056 4.939 5.389 1.00 88.88 70 VAL A N 1
ATOM 547 C CA . VAL A 1 70 ? -0.541 3.564 5.318 1.00 88.88 70 VAL A CA 1
ATOM 548 C C . VAL A 1 70 ? -0.793 2.942 3.941 1.00 88.88 70 VAL A C 1
ATOM 550 O O . VAL A 1 70 ? 0.115 2.363 3.346 1.00 88.88 70 VAL A O 1
ATOM 553 N N . VAL A 1 71 ? -2.008 3.083 3.397 1.00 90.62 71 VAL A N 1
ATOM 554 C CA . VAL A 1 71 ? -2.349 2.547 2.067 1.00 90.62 71 VAL A CA 1
ATOM 555 C C . VAL A 1 71 ? -1.516 3.219 0.974 1.00 90.62 71 VAL A C 1
ATOM 557 O O . VAL A 1 71 ? -1.016 2.543 0.075 1.00 90.62 71 VAL A O 1
ATOM 560 N N . ARG A 1 72 ? -1.338 4.542 1.038 1.00 92.75 72 ARG A N 1
ATOM 561 C CA . ARG A 1 72 ? -0.536 5.286 0.060 1.00 92.75 72 ARG A CA 1
ATOM 562 C C . ARG A 1 72 ? 0.924 4.853 0.090 1.00 92.75 72 ARG A C 1
ATOM 564 O O . ARG A 1 72 ? 1.475 4.593 -0.974 1.00 92.75 72 ARG A O 1
ATOM 571 N N . GLU A 1 73 ? 1.518 4.749 1.274 1.00 93.06 73 GLU A N 1
ATOM 572 C CA . GLU A 1 73 ? 2.903 4.302 1.442 1.00 93.06 73 GLU A CA 1
ATOM 573 C C . GLU A 1 73 ? 3.103 2.898 0.855 1.00 93.06 73 GLU A C 1
ATOM 575 O O . GLU A 1 73 ? 3.982 2.695 0.017 1.00 93.06 73 GLU A O 1
ATOM 580 N N . LEU A 1 74 ? 2.206 1.957 1.171 1.00 93.06 74 LEU A N 1
ATOM 581 C CA . LEU A 1 74 ? 2.237 0.608 0.603 1.00 93.06 74 LEU A CA 1
ATOM 582 C C . LEU A 1 74 ? 2.166 0.623 -0.936 1.00 93.06 74 LEU A C 1
ATOM 584 O O . LEU A 1 74 ? 2.876 -0.119 -1.618 1.00 93.06 74 LEU A O 1
ATOM 588 N N . MET A 1 75 ? 1.318 1.477 -1.511 1.00 92.56 75 MET A N 1
ATOM 589 C CA . MET A 1 75 ? 1.183 1.591 -2.965 1.00 92.56 75 MET A CA 1
ATOM 590 C C . MET A 1 75 ? 2.404 2.246 -3.622 1.00 92.56 75 MET A C 1
ATOM 592 O O . MET A 1 75 ? 2.762 1.883 -4.747 1.00 92.56 75 MET A O 1
ATOM 596 N N . GLU A 1 76 ? 3.063 3.182 -2.943 1.00 92.06 76 GLU A N 1
ATOM 597 C CA . GLU A 1 76 ? 4.323 3.781 -3.387 1.00 92.06 76 GLU A CA 1
ATOM 598 C C . GLU A 1 76 ? 5.465 2.760 -3.359 1.00 92.06 76 GLU A C 1
ATOM 600 O O . GLU A 1 76 ? 6.189 2.634 -4.348 1.00 92.06 76 GLU A O 1
ATOM 605 N N . GLU A 1 77 ? 5.561 1.948 -2.306 1.00 92.06 77 GLU A N 1
ATOM 606 C CA . GLU A 1 77 ? 6.503 0.826 -2.221 1.00 92.06 77 GLU A CA 1
ATOM 607 C C . GLU A 1 77 ? 6.271 -0.199 -3.338 1.00 92.06 77 GLU A C 1
ATOM 609 O O . GLU A 1 77 ? 7.208 -0.603 -4.037 1.00 92.06 77 GLU A O 1
ATOM 614 N N . LYS A 1 78 ? 5.011 -0.588 -3.574 1.00 88.62 78 LYS A N 1
ATOM 615 C CA . LYS A 1 78 ? 4.628 -1.485 -4.677 1.00 88.62 78 LYS A CA 1
ATOM 616 C C . LYS A 1 78 ? 4.989 -0.892 -6.037 1.00 88.62 78 LYS A C 1
ATOM 618 O O . LYS A 1 78 ? 5.423 -1.605 -6.943 1.00 88.62 78 LYS A O 1
ATOM 623 N N . ARG A 1 79 ? 4.810 0.420 -6.205 1.00 87.88 79 ARG A N 1
ATOM 624 C CA . ARG A 1 79 ? 5.181 1.124 -7.435 1.00 87.88 79 ARG A CA 1
ATOM 625 C C . ARG A 1 79 ? 6.696 1.150 -7.627 1.00 87.88 79 ARG A C 1
ATOM 627 O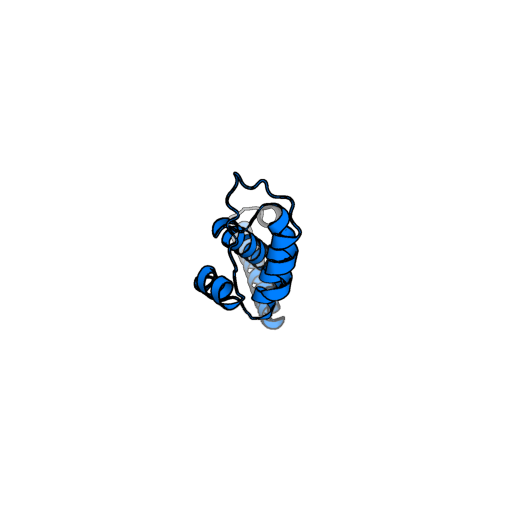 O . ARG A 1 79 ? 7.144 0.921 -8.748 1.00 87.88 79 ARG A O 1
ATOM 634 N N . ALA A 1 80 ? 7.462 1.410 -6.570 1.00 89.50 80 ALA A N 1
ATOM 635 C CA . ALA A 1 80 ? 8.922 1.460 -6.605 1.00 89.50 80 ALA A CA 1
ATOM 636 C C . ALA A 1 80 ? 9.554 0.079 -6.851 1.00 89.50 80 ALA A C 1
ATOM 638 O O . ALA A 1 80 ? 10.556 -0.030 -7.552 1.00 89.50 80 ALA A O 1
ATOM 639 N N . SER A 1 81 ? 8.941 -0.984 -6.329 1.00 87.81 81 SER A N 1
ATOM 640 C CA . SER A 1 81 ? 9.395 -2.375 -6.479 1.00 87.81 81 SER A CA 1
ATOM 641 C C . SER A 1 81 ? 8.839 -3.086 -7.718 1.00 87.81 81 SER A C 1
ATOM 643 O O . SER A 1 81 ? 9.060 -4.286 -7.905 1.00 87.81 81 SER A O 1
ATOM 645 N N . ARG A 1 82 ? 8.118 -2.368 -8.590 1.00 87.19 82 ARG A N 1
ATOM 646 C CA . ARG A 1 82 ? 7.465 -2.959 -9.757 1.00 87.19 82 ARG A CA 1
ATOM 647 C C . ARG A 1 82 ? 8.494 -3.596 -10.690 1.00 87.19 82 ARG A C 1
ATOM 649 O O . ARG A 1 82 ? 9.295 -2.911 -11.320 1.00 87.19 82 ARG A O 1
ATOM 656 N N . GLN A 1 83 ? 8.412 -4.913 -10.838 1.00 82.12 83 GLN A N 1
ATOM 657 C CA . GLN A 1 83 ? 9.231 -5.653 -11.791 1.00 82.12 83 GLN A CA 1
ATOM 658 C C . GLN A 1 83 ? 8.602 -5.604 -13.186 1.00 82.12 83 GLN A C 1
ATOM 660 O O . GLN A 1 83 ? 7.398 -5.805 -13.356 1.00 82.12 83 GLN A O 1
ATOM 665 N N . VAL A 1 84 ? 9.432 -5.342 -14.196 1.00 85.25 84 VAL A N 1
ATOM 666 C CA . VAL A 1 84 ? 9.051 -5.428 -15.608 1.00 85.25 84 VAL A CA 1
ATOM 667 C C . VAL A 1 84 ? 9.824 -6.580 -16.231 1.00 85.25 84 VAL A C 1
ATOM 669 O O . VAL A 1 84 ? 11.052 -6.563 -16.274 1.00 85.25 84 VAL A O 1
ATOM 672 N N . THR A 1 85 ? 9.106 -7.588 -16.720 1.00 88.31 85 THR A N 1
ATOM 673 C CA . THR A 1 85 ? 9.709 -8.713 -17.436 1.00 88.31 85 THR A CA 1
ATOM 674 C C . THR A 1 85 ? 9.659 -8.449 -18.931 1.00 88.31 85 THR A C 1
ATOM 676 O O . THR A 1 85 ? 8.584 -8.296 -19.510 1.00 88.31 85 THR A O 1
ATOM 679 N N . VAL A 1 86 ? 10.825 -8.438 -19.571 1.00 90.06 86 VAL A N 1
ATOM 680 C CA . VAL A 1 86 ? 10.936 -8.422 -21.031 1.00 90.06 86 VAL A CA 1
ATOM 681 C C . VAL A 1 86 ? 11.278 -9.840 -21.487 1.00 90.06 86 VAL A C 1
ATOM 683 O O . VAL A 1 86 ? 12.297 -10.376 -21.049 1.00 90.06 86 VAL A O 1
ATOM 686 N N . PRO A 1 87 ? 10.467 -10.479 -22.353 1.00 95.12 87 PRO A N 1
ATOM 687 C CA . PRO A 1 87 ? 10.843 -11.757 -22.944 1.00 95.12 87 PRO A CA 1
ATOM 688 C C . PRO A 1 87 ? 12.193 -11.637 -23.655 1.00 95.12 87 PRO A C 1
ATOM 690 O O . PRO A 1 87 ? 12.396 -10.698 -24.425 1.00 95.12 87 PRO A O 1
ATOM 693 N N . ALA A 1 88 ? 13.091 -12.604 -23.450 1.00 95.69 88 ALA A N 1
ATOM 694 C CA . ALA A 1 88 ? 14.444 -12.564 -24.015 1.00 95.69 88 ALA A CA 1
ATOM 695 C C . ALA A 1 88 ? 14.444 -12.332 -25.538 1.00 95.69 88 ALA A C 1
ATOM 697 O O . ALA A 1 88 ? 15.201 -11.507 -26.038 1.00 95.69 88 ALA A O 1
ATOM 698 N N . VAL A 1 89 ? 13.510 -12.963 -26.259 1.00 95.75 89 VAL A N 1
ATOM 699 C CA . VAL A 1 89 ? 13.333 -12.796 -27.714 1.00 95.75 89 VAL A CA 1
ATOM 700 C C . VAL A 1 89 ? 12.949 -11.373 -28.130 1.00 95.75 89 VAL A C 1
ATOM 702 O O . VAL A 1 89 ? 13.241 -10.950 -29.245 1.00 95.75 89 VAL A O 1
ATOM 705 N N . MET A 1 90 ? 12.260 -10.630 -27.264 1.00 96.56 90 MET A N 1
ATOM 706 C CA . MET A 1 90 ? 11.905 -9.236 -27.523 1.00 96.56 90 MET A CA 1
ATOM 707 C C . MET A 1 90 ? 13.110 -8.335 -27.266 1.00 96.56 90 MET A C 1
ATOM 709 O O . MET A 1 90 ? 13.397 -7.460 -28.078 1.00 96.56 90 MET A O 1
ATOM 713 N N . LEU A 1 91 ? 13.849 -8.595 -26.182 1.00 95.44 91 LEU A N 1
ATOM 714 C CA . LEU A 1 91 ? 15.084 -7.878 -25.873 1.00 95.44 91 LEU A CA 1
ATOM 715 C C . LEU A 1 91 ? 16.128 -8.059 -26.984 1.00 95.44 91 LEU A C 1
ATOM 717 O O . LEU A 1 91 ? 16.721 -7.081 -27.424 1.00 95.44 91 LEU A O 1
ATOM 721 N N . GLU A 1 92 ? 16.290 -9.277 -27.502 1.00 95.81 92 GLU A N 1
ATOM 722 C CA . GLU A 1 92 ? 17.182 -9.575 -28.629 1.00 95.81 92 GLU A CA 1
ATOM 723 C C . GLU A 1 92 ? 16.822 -8.759 -29.878 1.00 95.81 92 GLU A C 1
ATOM 725 O O . GLU A 1 92 ? 17.689 -8.128 -30.481 1.00 95.81 92 GLU A O 1
ATOM 730 N N . LYS A 1 93 ? 15.532 -8.703 -30.237 1.00 97.25 93 LYS A N 1
ATOM 731 C CA . LYS A 1 93 ? 15.056 -7.906 -31.378 1.00 97.25 93 LYS A CA 1
ATOM 732 C C . LYS A 1 93 ? 15.327 -6.418 -31.188 1.00 97.25 93 LYS A C 1
ATOM 734 O O . LYS A 1 93 ? 15.777 -5.765 -32.124 1.00 97.25 93 LYS A O 1
ATOM 739 N N . VAL A 1 94 ? 15.071 -5.887 -29.992 1.00 95.50 94 VAL A N 1
ATOM 740 C CA . VAL A 1 94 ? 15.327 -4.475 -29.675 1.00 95.50 94 VAL A CA 1
ATOM 741 C C . VAL A 1 94 ? 16.819 -4.162 -29.781 1.00 95.50 94 VAL A C 1
ATOM 743 O O . VAL A 1 94 ? 17.184 -3.181 -30.423 1.00 95.50 94 VAL A O 1
ATOM 746 N N . LEU A 1 95 ? 17.686 -5.021 -29.238 1.00 95.12 95 LEU A N 1
ATOM 747 C CA . LEU A 1 95 ? 19.139 -4.853 -29.330 1.00 95.12 95 LEU A CA 1
ATOM 748 C C . LEU A 1 95 ? 19.643 -4.941 -30.779 1.00 95.12 95 LEU A C 1
ATOM 750 O O . LEU A 1 95 ? 20.485 -4.141 -31.184 1.00 95.12 95 LEU A O 1
ATOM 754 N N . ALA A 1 96 ? 19.108 -5.862 -31.585 1.00 95.50 96 ALA A N 1
ATOM 755 C CA . ALA A 1 96 ? 19.459 -5.983 -32.999 1.00 95.50 96 ALA A CA 1
ATOM 756 C C . ALA A 1 96 ? 19.021 -4.755 -33.821 1.00 95.50 96 ALA A C 1
ATOM 758 O O . ALA A 1 96 ? 19.773 -4.285 -34.681 1.00 95.50 96 ALA A O 1
ATOM 759 N N . LEU A 1 97 ? 17.829 -4.214 -33.543 1.00 95.88 97 LEU A N 1
ATOM 760 C CA . LEU A 1 97 ? 17.332 -2.986 -34.167 1.00 95.88 97 LEU A CA 1
ATOM 761 C C . LEU A 1 97 ? 18.186 -1.779 -33.771 1.00 95.88 97 LEU A C 1
ATOM 763 O O . LEU A 1 97 ? 18.637 -1.056 -34.655 1.00 95.88 97 LEU A O 1
ATOM 767 N N . ALA A 1 98 ? 18.487 -1.613 -32.480 1.00 92.81 98 ALA A N 1
ATOM 768 C CA . ALA A 1 98 ? 19.371 -0.552 -31.997 1.00 92.81 98 ALA A CA 1
ATOM 769 C C . ALA A 1 98 ? 20.765 -0.643 -32.641 1.00 92.81 98 ALA A C 1
ATOM 771 O O . ALA A 1 98 ? 21.296 0.348 -33.133 1.00 92.81 98 ALA A O 1
ATOM 772 N N . GLY A 1 99 ? 21.331 -1.852 -32.724 1.00 91.75 99 GLY A N 1
ATOM 773 C CA . GLY A 1 99 ? 22.610 -2.098 -33.391 1.00 91.75 99 GLY A CA 1
ATOM 774 C C . GLY A 1 99 ? 22.605 -1.754 -34.881 1.00 91.75 99 GLY A C 1
ATOM 775 O O . GLY A 1 99 ? 23.588 -1.228 -35.402 1.00 91.75 99 GLY A O 1
ATOM 776 N N . SER A 1 100 ? 21.505 -2.039 -35.575 1.00 92.50 100 SER A N 1
ATOM 777 C CA . SER A 1 100 ? 21.350 -1.706 -36.996 1.00 92.50 100 SER A CA 1
ATOM 778 C C . SER A 1 100 ? 21.199 -0.200 -37.208 1.00 92.50 100 SER A C 1
ATOM 780 O O . SER A 1 100 ? 21.785 0.350 -38.140 1.00 92.50 100 SER A O 1
ATOM 782 N N . GLU A 1 101 ? 20.475 0.473 -36.315 1.00 91.19 101 GLU A N 1
ATOM 783 C CA . GLU A 1 101 ? 20.269 1.917 -36.373 1.00 91.19 101 GLU A CA 1
ATOM 784 C C . GLU A 1 101 ? 21.557 2.693 -36.082 1.00 91.19 101 GLU A C 1
ATOM 786 O O . GLU A 1 101 ? 21.898 3.603 -36.833 1.00 91.19 101 GLU A O 1
ATOM 791 N N . MET A 1 102 ? 22.349 2.267 -35.092 1.00 87.00 102 MET A N 1
ATOM 792 C CA . MET A 1 102 ? 23.667 2.860 -34.825 1.00 87.00 102 MET A CA 1
ATOM 793 C C . MET A 1 102 ? 24.587 2.794 -36.053 1.00 87.00 102 MET A C 1
ATOM 795 O O . MET A 1 102 ? 25.246 3.775 -36.392 1.00 87.00 102 MET A O 1
ATOM 799 N N . LYS A 1 103 ? 24.596 1.663 -36.773 1.00 86.94 103 LYS A N 1
ATOM 800 C CA . LYS A 1 103 ? 25.372 1.525 -38.019 1.00 86.94 103 LYS A CA 1
ATOM 801 C C . LYS A 1 103 ? 24.873 2.458 -39.121 1.00 86.94 103 LYS A C 1
ATOM 803 O O . LYS A 1 103 ? 25.682 3.011 -39.861 1.00 86.94 103 LYS A O 1
ATOM 808 N N . ARG A 1 104 ? 23.554 2.629 -39.239 1.00 88.69 104 ARG A N 1
ATOM 809 C CA . ARG A 1 104 ? 22.943 3.535 -40.218 1.00 88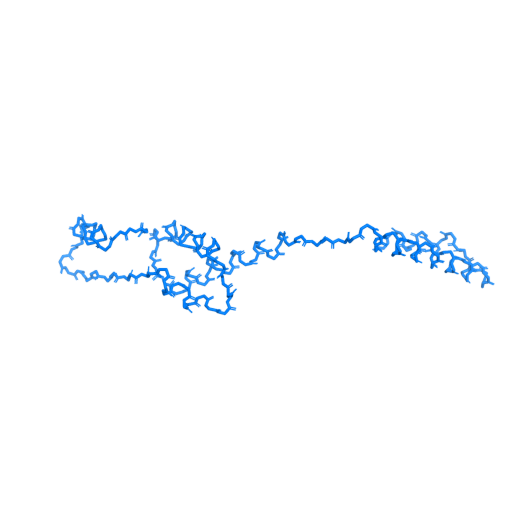.69 104 ARG A CA 1
ATOM 810 C C . ARG A 1 104 ? 23.323 4.987 -39.935 1.00 88.69 104 ARG A C 1
ATOM 812 O O . ARG A 1 104 ? 23.760 5.680 -40.848 1.00 88.69 104 ARG A O 1
ATOM 819 N N . LEU A 1 105 ? 23.197 5.422 -38.683 1.00 82.31 105 LEU A N 1
ATOM 820 C CA . LEU A 1 105 ? 23.555 6.778 -38.263 1.00 82.31 105 LEU A CA 1
ATOM 821 C C . LEU A 1 105 ? 25.048 7.060 -38.472 1.00 82.31 105 LEU A C 1
ATOM 823 O O . LEU A 1 105 ? 25.398 8.110 -39.004 1.00 82.31 105 LEU A O 1
ATOM 827 N N . TYR A 1 106 ? 25.918 6.095 -38.155 1.00 82.31 106 TYR A N 1
ATOM 828 C CA . TYR A 1 106 ? 27.356 6.194 -38.419 1.00 82.31 106 TYR A CA 1
ATOM 829 C C . TYR A 1 106 ? 27.678 6.424 -39.904 1.00 82.31 106 TYR A C 1
ATOM 831 O O . TYR A 1 106 ? 28.482 7.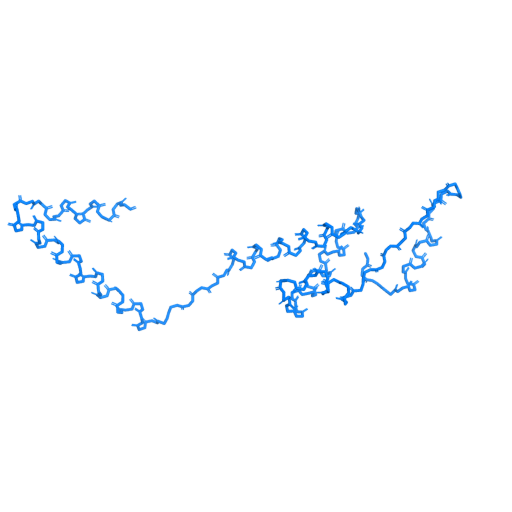296 -40.246 1.00 82.31 1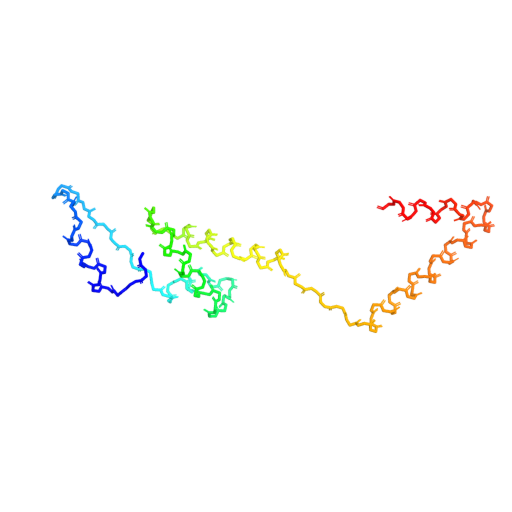06 TYR A O 1
ATOM 839 N N . ALA A 1 107 ? 27.040 5.653 -40.791 1.00 83.94 107 ALA A N 1
ATOM 840 C CA . ALA A 1 107 ? 27.235 5.781 -42.232 1.00 83.94 107 ALA A CA 1
ATOM 841 C C . ALA A 1 107 ? 26.779 7.159 -42.732 1.00 83.94 107 ALA A C 1
ATOM 843 O O . ALA A 1 107 ? 27.535 7.833 -43.421 1.00 83.94 107 ALA A O 1
ATOM 844 N N . VAL A 1 108 ? 25.602 7.624 -42.304 1.00 82.31 108 VAL A N 1
ATOM 845 C CA . VAL A 1 108 ? 25.068 8.947 -42.678 1.00 82.31 108 VAL A CA 1
ATOM 846 C C . VAL A 1 108 ? 25.948 10.095 -42.165 1.00 82.31 108 VAL A C 1
ATOM 848 O O . VAL A 1 108 ? 26.149 11.081 -42.876 1.00 82.31 108 VAL A O 1
ATOM 851 N N . GLY A 1 109 ? 26.490 9.982 -40.948 1.00 74.06 109 GLY A N 1
ATOM 852 C CA . GLY A 1 109 ? 27.424 10.966 -40.392 1.00 74.06 109 GLY A CA 1
ATOM 853 C C . GLY A 1 109 ? 28.719 11.053 -41.201 1.00 74.06 109 GLY A C 1
ATOM 854 O O . GLY A 1 109 ? 29.186 12.149 -41.504 1.00 74.06 109 GLY A O 1
ATOM 855 N N . SER A 1 110 ? 29.234 9.899 -41.628 1.00 76.75 110 SER A N 1
ATOM 856 C CA . SER A 1 110 ? 30.448 9.792 -42.446 1.00 76.75 110 SER A CA 1
ATOM 857 C C . SER A 1 110 ? 30.242 10.246 -43.898 1.00 76.75 110 SER A C 1
ATOM 859 O O . SER A 1 110 ? 31.102 10.914 -44.471 1.00 76.75 110 SER A O 1
ATOM 861 N N . GLU A 1 111 ? 29.096 9.927 -44.505 1.00 77.31 111 GLU A N 1
ATOM 862 C CA . GLU A 1 111 ? 28.771 10.267 -45.900 1.00 77.31 111 GLU A CA 1
ATOM 863 C C . GLU A 1 111 ? 28.643 11.781 -46.134 1.00 77.31 111 GLU A C 1
ATOM 865 O O . GLU A 1 111 ? 28.953 12.264 -47.222 1.00 77.31 111 GLU A O 1
ATOM 870 N N . ASN A 1 112 ? 28.265 12.547 -45.107 1.00 73.00 112 ASN A N 1
ATOM 871 C CA . ASN A 1 112 ? 28.186 14.010 -45.164 1.00 73.00 112 ASN A CA 1
ATOM 872 C C . ASN A 1 112 ? 29.499 14.715 -44.757 1.00 73.00 112 ASN A C 1
ATOM 874 O O . ASN A 1 112 ? 29.500 15.923 -44.521 1.00 73.00 112 ASN A O 1
ATOM 878 N N . GLY A 1 113 ? 30.616 13.979 -44.666 1.00 70.69 113 GLY A N 1
ATOM 879 C CA . GLY A 1 113 ? 31.930 14.517 -44.293 1.00 70.69 113 GLY A CA 1
ATOM 880 C C . GLY A 1 113 ? 32.117 14.773 -42.793 1.00 70.69 113 GLY A C 1
ATOM 881 O O . GLY A 1 113 ? 33.075 15.443 -42.410 1.00 70.69 113 GLY A O 1
ATOM 882 N N . GLY A 1 114 ? 31.209 14.268 -41.952 1.00 72.19 114 GLY A N 1
ATOM 883 C CA . GLY A 1 114 ? 31.326 14.289 -40.497 1.00 72.19 114 GLY A CA 1
ATOM 884 C C . GLY A 1 114 ? 32.115 13.093 -39.956 1.00 72.19 114 GLY A C 1
ATOM 885 O O . GLY A 1 114 ? 32.315 12.090 -40.637 1.00 72.19 114 GLY A O 1
ATOM 886 N N . ASP A 1 115 ? 32.564 13.196 -38.707 1.00 79.25 115 ASP A N 1
ATOM 887 C CA . ASP A 1 115 ? 33.216 12.094 -37.997 1.00 79.25 115 ASP A CA 1
ATOM 888 C C . ASP A 1 115 ? 32.152 11.200 -37.339 1.00 79.25 115 ASP A C 1
ATOM 890 O O . ASP A 1 115 ? 31.602 11.527 -36.284 1.00 79.25 115 ASP A O 1
ATOM 894 N N . GLY A 1 116 ? 31.846 10.065 -37.972 1.00 76.19 116 GLY A N 1
ATOM 895 C CA . GLY A 1 116 ? 30.909 9.085 -37.424 1.00 76.19 116 GLY A CA 1
ATOM 896 C C . GLY A 1 116 ? 31.336 8.530 -36.058 1.00 76.19 116 GLY A C 1
ATOM 897 O O . GLY A 1 116 ? 30.470 8.207 -35.243 1.00 76.19 116 GLY A O 1
ATOM 898 N N . ASP A 1 117 ? 32.642 8.457 -35.767 1.00 79.81 117 ASP A N 1
ATOM 899 C CA . ASP A 1 117 ? 33.146 7.973 -34.474 1.00 79.81 117 ASP A CA 1
ATOM 900 C C . ASP A 1 117 ? 32.933 9.013 -33.366 1.00 79.81 117 ASP A C 1
ATOM 902 O O . ASP A 1 117 ? 32.750 8.642 -32.202 1.00 79.81 117 ASP A O 1
ATOM 906 N N . ALA A 1 118 ? 32.942 10.307 -33.702 1.00 79.50 118 ALA A N 1
ATOM 907 C CA . ALA A 1 118 ? 32.577 11.371 -32.769 1.00 79.50 118 ALA A CA 1
ATOM 908 C C . ALA A 1 118 ? 31.079 11.324 -32.429 1.00 79.50 118 ALA A C 1
ATOM 910 O O . ALA A 1 118 ? 30.727 11.382 -31.254 1.00 79.50 118 ALA A O 1
ATOM 911 N N . PHE A 1 119 ? 30.215 11.118 -33.429 1.00 74.88 119 PHE A N 1
ATOM 912 C CA . PHE A 1 119 ? 28.762 11.023 -33.240 1.00 74.88 119 PHE A CA 1
ATOM 913 C C . PHE A 1 119 ? 28.353 9.837 -32.350 1.00 74.88 119 PHE A C 1
ATOM 915 O O . PHE A 1 119 ? 27.589 9.991 -31.401 1.00 74.88 119 PHE A O 1
ATOM 922 N N . VAL A 1 120 ? 28.903 8.643 -32.605 1.00 75.44 120 VAL A N 1
ATOM 923 C CA . VAL A 1 120 ? 28.607 7.448 -31.789 1.00 75.44 120 VAL A CA 1
ATOM 924 C C . VAL A 1 120 ? 29.112 7.600 -30.350 1.00 75.44 120 VAL A C 1
ATOM 926 O O . VAL A 1 120 ? 28.541 7.019 -29.428 1.00 75.44 120 VAL A O 1
ATOM 929 N N . ARG A 1 121 ? 30.186 8.369 -30.138 1.00 80.31 121 ARG A N 1
ATOM 930 C CA . ARG A 1 121 ? 30.719 8.646 -28.800 1.00 80.31 121 ARG A CA 1
ATOM 931 C C . ARG A 1 121 ? 29.807 9.579 -28.011 1.00 80.31 121 ARG A C 1
ATOM 933 O O . ARG A 1 121 ? 29.538 9.280 -26.855 1.00 80.31 121 ARG A O 1
ATOM 940 N N . GLU A 1 122 ? 29.308 10.638 -28.644 1.00 76.31 122 GLU A N 1
ATOM 941 C CA . GLU A 1 122 ? 28.363 11.584 -28.038 1.00 76.31 122 GLU A CA 1
ATOM 942 C C . GLU A 1 122 ? 27.070 10.881 -27.588 1.00 76.31 122 GLU A C 1
ATOM 944 O O . GLU A 1 122 ? 26.666 11.020 -26.438 1.00 76.31 122 GLU A O 1
ATOM 949 N N . GLU A 1 123 ? 26.496 10.016 -28.430 1.00 70.31 123 GLU A N 1
ATOM 950 C CA . GLU A 1 123 ? 25.297 9.222 -28.095 1.00 70.31 123 GLU A CA 1
ATOM 951 C C . GLU A 1 123 ? 25.522 8.181 -26.984 1.00 70.31 123 GLU A C 1
ATOM 953 O O . GLU A 1 123 ? 24.581 7.763 -26.317 1.00 70.31 123 GLU A O 1
ATOM 958 N N . ARG A 1 124 ? 26.761 7.721 -26.775 1.00 70.50 124 ARG A N 1
ATOM 959 C CA . ARG A 1 124 ? 27.084 6.743 -25.721 1.00 70.50 124 ARG A CA 1
ATOM 960 C C . ARG A 1 124 ? 27.280 7.396 -24.349 1.00 70.50 124 ARG A C 1
ATOM 962 O O . ARG A 1 124 ? 27.245 6.691 -23.340 1.00 70.50 124 ARG A O 1
ATOM 969 N N . GLU A 1 125 ? 27.553 8.697 -24.327 1.00 71.75 125 GLU A N 1
ATOM 970 C CA . GLU A 1 125 ? 27.813 9.492 -23.121 1.00 71.75 125 GLU A CA 1
ATOM 971 C C . GLU A 1 125 ? 26.587 10.305 -22.652 1.00 71.75 125 GLU A C 1
ATOM 973 O O . GLU A 1 125 ? 26.634 10.874 -21.559 1.00 71.75 125 GLU A O 1
ATOM 978 N N . ALA A 1 126 ? 25.506 10.330 -23.442 1.00 60.19 126 ALA A N 1
ATOM 979 C CA . ALA A 1 126 ? 24.205 10.931 -23.123 1.00 60.19 126 ALA A CA 1
ATOM 980 C C . ALA A 1 126 ? 23.290 9.994 -22.309 1.00 60.19 126 ALA A C 1
ATOM 982 O O . ALA A 1 126 ? 22.526 10.521 -21.465 1.00 60.19 126 ALA A O 1
#